Protein AF-A0A392T7V5-F1 (afdb_monomer)

pLDDT: mean 72.45, std 12.94, range [40.5, 95.25]

Solvent-accessible surface area (backbone atoms only — not comparable to full-atom values): 3714 Å² total; per-residue (Å²): 141,86,92,72,80,80,85,62,70,58,45,81,53,99,72,27,33,42,36,92,91,43,79,42,76,32,67,73,61,54,47,55,62,73,68,52,70,87,67,90,45,75,67,49,47,52,52,50,50,51,54,55,56,65,66,72,110

InterPro domains:
  IPR043128 Reverse transcriptase/Diguanylate cyclase domain [G3DSA:3.30.70.270] (28-57)
  IPR043502 DNA/RNA polymerase superfamily [SSF56672] (2-57)

Foldseek 3Di:
DDDDPDPDQWDQDPQWTQHPVGTHRRVVLVVCLVPDDDDPDPVVVVVSCVSVVVPPD

Structure (mmCIF, N/CA/C/O backbone):
data_AF-A0A392T7V5-F1
#
_entry.id   AF-A0A392T7V5-F1
#
loop_
_atom_site.group_PDB
_atom_site.id
_atom_site.type_symbol
_atom_site.label_atom_id
_atom_site.label_alt_id
_atom_site.label_comp_id
_atom_site.label_asym_id
_atom_site.label_entity_id
_atom_site.label_seq_id
_atom_site.pdbx_PDB_ins_code
_atom_site.Cartn_x
_atom_site.Cartn_y
_atom_site.Cartn_z
_atom_site.occupancy
_atom_site.B_iso_or_equiv
_atom_site.auth_seq_id
_atom_site.auth_comp_id
_atom_site.auth_asym_id
_atom_site.auth_atom_id
_atom_site.pdbx_PDB_model_num
ATOM 1 N N . MET A 1 1 ? 22.936 19.357 -14.763 1.00 40.50 1 MET A N 1
ATOM 2 C CA . MET A 1 1 ? 22.484 18.768 -16.040 1.00 40.50 1 MET A CA 1
ATOM 3 C C . MET A 1 1 ? 22.732 17.270 -15.997 1.00 40.50 1 MET A C 1
ATOM 5 O O . MET A 1 1 ? 23.877 16.874 -16.105 1.00 40.50 1 MET A O 1
ATOM 9 N N . SER A 1 2 ? 21.699 16.462 -15.767 1.00 49.53 2 SER A N 1
ATOM 10 C CA . SER A 1 2 ? 21.687 15.027 -16.089 1.00 49.53 2 SER A CA 1
ATOM 11 C C . SER A 1 2 ? 20.255 14.536 -15.867 1.00 49.53 2 SER A C 1
ATOM 13 O O . SER A 1 2 ? 19.849 14.330 -14.731 1.00 49.53 2 SER A O 1
ATOM 15 N N . LYS A 1 3 ? 19.437 14.502 -16.924 1.00 54.28 3 LYS A N 1
ATOM 16 C CA . LYS A 1 3 ? 18.025 14.066 -16.859 1.00 54.28 3 LYS A CA 1
ATOM 17 C C . LYS A 1 3 ? 17.753 12.886 -17.798 1.00 54.28 3 LYS A C 1
ATOM 19 O O . LYS A 1 3 ? 16.612 12.658 -18.174 1.00 54.28 3 LYS A O 1
ATOM 24 N N . TYR A 1 4 ? 18.783 12.184 -18.257 1.00 54.16 4 TYR A N 1
ATOM 25 C CA . TYR A 1 4 ? 18.593 11.207 -19.325 1.00 54.16 4 TYR A CA 1
ATOM 26 C C . TYR A 1 4 ? 19.499 9.998 -19.132 1.00 54.16 4 TYR A C 1
ATOM 28 O O . TYR A 1 4 ? 20.540 9.874 -19.768 1.00 54.16 4 TYR A O 1
ATOM 36 N N . GLU A 1 5 ? 19.052 9.086 -18.272 1.00 58.75 5 GLU A N 1
ATOM 37 C CA . GLU A 1 5 ? 19.413 7.670 -18.347 1.00 58.75 5 GLU A CA 1
ATOM 38 C C . GLU A 1 5 ? 18.603 7.044 -19.491 1.00 58.75 5 GLU A C 1
ATOM 40 O O . GLU A 1 5 ? 17.578 6.392 -19.309 1.00 58.75 5 GLU A O 1
ATOM 45 N N . PHE A 1 6 ? 19.024 7.334 -20.721 1.00 54.44 6 PHE A N 1
ATOM 46 C CA . PHE A 1 6 ? 18.565 6.585 -21.885 1.00 54.44 6 PHE A CA 1
ATOM 47 C C . PHE A 1 6 ? 19.103 5.153 -21.747 1.00 54.44 6 PHE A C 1
ATOM 49 O O . PHE A 1 6 ? 20.282 4.995 -21.445 1.00 54.44 6 PHE A O 1
ATOM 56 N N . TRP A 1 7 ? 18.255 4.146 -21.999 1.00 52.81 7 TRP A N 1
ATOM 57 C CA . TRP A 1 7 ? 18.516 2.692 -21.896 1.00 52.81 7 TRP A CA 1
ATOM 58 C C . TRP A 1 7 ? 18.208 1.988 -20.561 1.00 52.81 7 TRP A C 1
ATOM 60 O O . TRP A 1 7 ? 18.621 0.842 -20.373 1.00 52.81 7 TRP A O 1
ATOM 70 N N . MET A 1 8 ? 17.421 2.580 -19.660 1.00 59.22 8 MET A N 1
ATOM 71 C CA . ME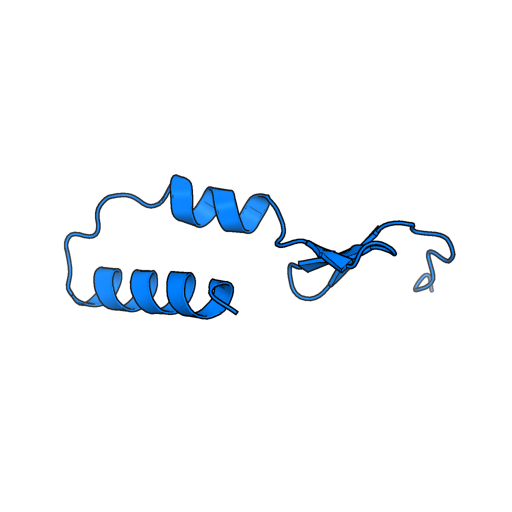T A 1 8 ? 16.849 1.805 -18.552 1.00 59.22 8 MET A CA 1
ATOM 72 C C . MET A 1 8 ? 15.728 0.883 -19.050 1.00 59.22 8 MET A C 1
ATOM 74 O O . MET A 1 8 ? 14.737 1.340 -19.613 1.00 59.22 8 MET A O 1
ATOM 78 N N . LYS A 1 9 ? 15.896 -0.429 -18.835 1.00 66.31 9 LYS A N 1
ATOM 79 C CA . LYS A 1 9 ? 14.859 -1.445 -19.104 1.00 66.31 9 LYS A CA 1
ATOM 80 C C . LYS A 1 9 ? 13.639 -1.287 -18.189 1.00 66.31 9 LYS A C 1
ATOM 82 O O . LYS A 1 9 ? 12.554 -1.739 -18.543 1.00 66.31 9 LYS A O 1
ATOM 87 N N . GLU A 1 10 ? 13.836 -0.645 -17.040 1.00 66.31 10 GLU A N 1
ATOM 88 C CA . GLU A 1 10 ? 12.843 -0.407 -15.999 1.00 66.31 10 GLU A CA 1
ATOM 89 C C . GLU A 1 10 ? 13.066 0.989 -15.412 1.00 66.31 10 GLU A C 1
ATOM 91 O O . GLU A 1 10 ? 14.195 1.339 -15.069 1.00 66.31 10 GLU A O 1
ATOM 96 N N . ILE A 1 11 ? 12.008 1.790 -15.301 1.00 71.12 11 ILE A N 1
ATOM 97 C CA . ILE A 1 11 ? 12.051 3.130 -14.701 1.00 71.12 11 ILE A CA 1
ATOM 98 C C . ILE A 1 11 ? 11.015 3.234 -13.585 1.00 71.12 11 ILE A C 1
ATOM 100 O O . ILE A 1 11 ? 9.861 2.848 -13.760 1.00 71.12 11 ILE A O 1
ATOM 104 N N . SER A 1 12 ? 11.415 3.779 -12.436 1.00 66.88 12 SER A N 1
ATOM 105 C CA . SER A 1 12 ? 10.484 4.036 -11.335 1.00 66.88 12 SER A CA 1
ATOM 106 C C . SER A 1 12 ? 9.829 5.410 -11.516 1.00 66.88 12 SER A C 1
ATOM 108 O O . SER A 1 12 ? 10.508 6.438 -11.533 1.00 66.88 12 SER A O 1
ATOM 110 N N . PHE A 1 13 ? 8.507 5.443 -11.689 1.00 68.56 13 PHE A N 1
ATOM 111 C CA . PHE A 1 13 ? 7.728 6.663 -11.908 1.00 68.56 13 PHE A CA 1
ATOM 112 C C . PHE A 1 13 ? 6.434 6.641 -11.090 1.00 68.56 13 PHE A C 1
ATOM 114 O O . PHE A 1 13 ? 5.648 5.704 -11.182 1.00 68.56 13 PHE A O 1
ATOM 121 N N . LEU A 1 14 ? 6.211 7.674 -10.265 1.00 65.12 14 LEU A N 1
ATOM 122 C CA . LEU A 1 14 ? 5.059 7.781 -9.346 1.00 65.12 14 LEU A CA 1
ATOM 123 C C . LEU A 1 14 ? 4.873 6.542 -8.432 1.00 65.12 14 LEU A C 1
ATOM 125 O O . LEU A 1 14 ? 3.770 6.207 -7.995 1.00 65.12 14 LEU A O 1
ATOM 129 N N . GLY A 1 15 ? 5.979 5.861 -8.115 1.00 64.62 15 GLY A N 1
ATOM 130 C CA . GLY A 1 15 ? 5.999 4.616 -7.346 1.00 64.62 15 GLY A CA 1
ATOM 131 C C . GLY A 1 15 ? 5.445 3.417 -8.120 1.00 64.62 15 GLY A C 1
ATOM 132 O O . GLY A 1 15 ? 4.800 2.547 -7.543 1.00 64.62 15 GLY A O 1
ATOM 133 N N . HIS A 1 16 ? 5.616 3.406 -9.432 1.00 62.25 16 HIS A N 1
ATOM 134 C CA . HIS A 1 16 ? 5.404 2.238 -10.268 1.00 62.25 16 HI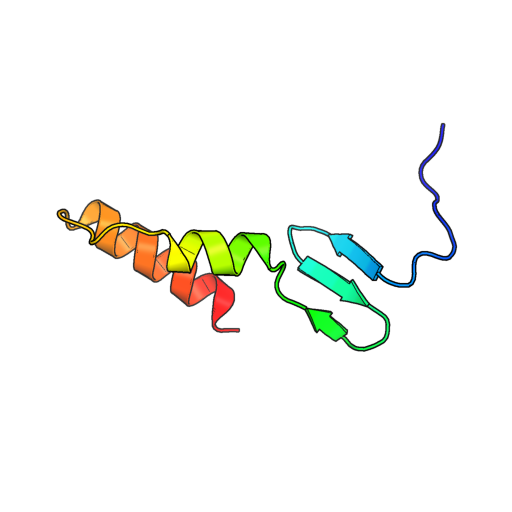S A CA 1
ATOM 135 C C . HIS A 1 16 ? 6.691 1.950 -11.022 1.00 62.25 16 HIS A C 1
ATOM 137 O O . HIS A 1 16 ? 7.351 2.883 -11.479 1.00 62.25 16 HIS A O 1
ATOM 143 N N . VAL A 1 17 ? 7.026 0.674 -11.175 1.00 72.88 17 VAL A N 1
ATOM 144 C CA . VAL A 1 17 ? 8.124 0.259 -12.042 1.00 72.88 17 VAL A CA 1
ATOM 145 C C . VAL A 1 17 ? 7.538 0.042 -13.429 1.00 72.88 17 VAL A C 1
ATOM 147 O O . VAL A 1 17 ? 6.719 -0.849 -13.640 1.00 72.88 17 VAL A O 1
ATOM 150 N N . ILE A 1 18 ? 7.906 0.903 -14.369 1.00 70.56 18 ILE A N 1
ATOM 151 C CA . ILE A 1 18 ? 7.470 0.819 -15.761 1.00 70.56 18 ILE A CA 1
ATOM 152 C C . ILE A 1 18 ? 8.582 0.122 -16.541 1.00 70.56 18 ILE A C 1
ATOM 154 O O . ILE A 1 18 ? 9.691 0.649 -16.641 1.00 70.56 18 ILE A O 1
ATOM 158 N N . SER A 1 19 ? 8.283 -1.052 -17.087 1.00 73.06 19 SER A N 1
ATOM 159 C CA . SER A 1 19 ? 9.180 -1.825 -17.947 1.00 73.06 19 SER A CA 1
ATOM 160 C C . SER A 1 19 ? 8.565 -2.039 -19.331 1.00 73.06 19 SER A C 1
ATOM 162 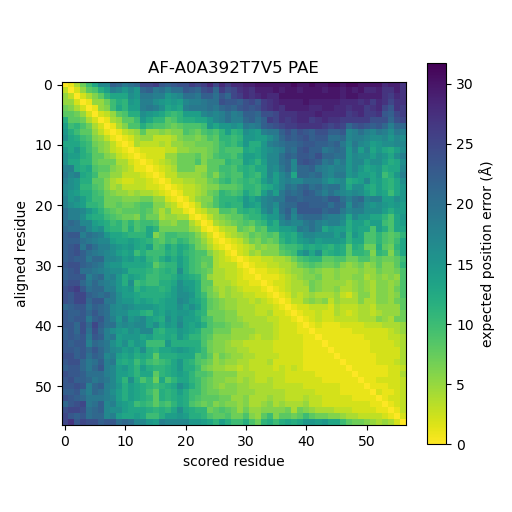O O . S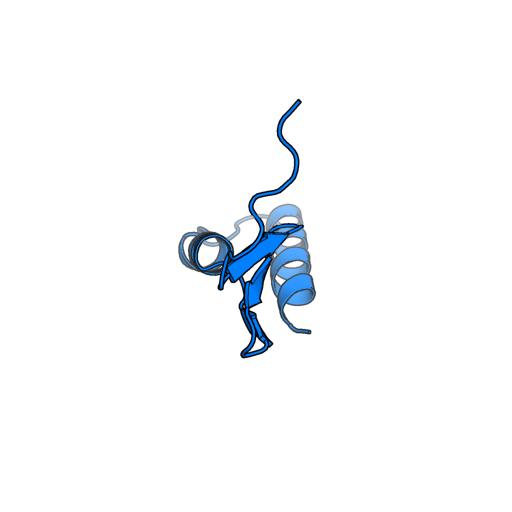ER A 1 19 ? 7.399 -1.714 -19.575 1.00 73.06 19 SER A O 1
ATOM 164 N N . SER A 1 20 ? 9.334 -2.618 -20.256 1.00 67.00 20 SER A N 1
ATOM 165 C CA . SER A 1 20 ? 8.816 -3.044 -21.565 1.00 67.00 20 SER A CA 1
ATOM 166 C C . SER A 1 20 ? 7.727 -4.122 -21.478 1.00 67.00 20 SER A C 1
ATOM 168 O O . SER A 1 20 ? 7.006 -4.324 -22.452 1.00 67.00 20 SER A O 1
ATOM 170 N N . GLU A 1 21 ? 7.611 -4.813 -20.341 1.00 67.25 21 GLU A N 1
ATOM 171 C CA . GLU A 1 21 ? 6.606 -5.857 -20.096 1.00 67.25 21 GLU A CA 1
ATOM 172 C C . GLU A 1 21 ? 5.335 -5.321 -19.415 1.00 67.25 21 GLU A C 1
ATOM 174 O O . GLU A 1 21 ? 4.318 -6.013 -19.387 1.00 67.25 21 GLU A O 1
ATOM 179 N N .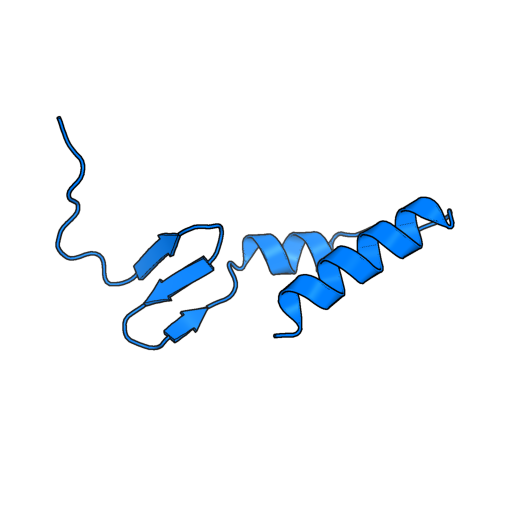 GLY A 1 22 ? 5.351 -4.080 -18.913 1.00 65.00 22 GLY A N 1
ATOM 180 C CA . GLY A 1 22 ? 4.179 -3.424 -18.336 1.00 65.00 22 GLY A CA 1
ATOM 181 C C . GLY A 1 22 ? 4.486 -2.550 -17.122 1.00 65.00 22 GLY A C 1
ATOM 182 O O . GLY A 1 22 ? 5.632 -2.215 -16.827 1.00 65.00 22 GLY A O 1
ATOM 183 N N . ILE A 1 23 ? 3.424 -2.157 -16.416 1.00 63.41 23 ILE A N 1
ATOM 184 C CA . ILE A 1 23 ? 3.509 -1.430 -15.147 1.00 63.41 23 ILE A CA 1
ATOM 185 C C . ILE A 1 23 ? 3.483 -2.468 -14.023 1.00 63.41 23 ILE A C 1
ATOM 187 O O . ILE A 1 23 ? 2.433 -3.035 -13.725 1.00 63.41 23 ILE A O 1
ATOM 191 N N . ALA A 1 24 ? 4.629 -2.716 -13.397 1.00 64.88 24 ALA A N 1
ATOM 192 C CA . ALA A 1 24 ? 4.703 -3.490 -12.170 1.00 64.88 24 ALA A CA 1
ATOM 193 C C . ALA A 1 24 ? 4.457 -2.562 -10.971 1.00 64.88 24 ALA A C 1
ATOM 195 O O . ALA A 1 24 ? 5.015 -1.462 -10.869 1.00 64.88 24 ALA A O 1
ATOM 196 N N . VAL A 1 25 ? 3.590 -2.993 -10.053 1.00 62.00 25 VAL A N 1
ATOM 197 C CA . VAL A 1 25 ? 3.452 -2.332 -8.753 1.00 62.00 25 VAL A CA 1
ATOM 198 C C . VAL A 1 25 ? 4.791 -2.465 -8.041 1.00 62.00 25 VAL A C 1
ATOM 200 O O . VAL A 1 25 ? 5.319 -3.569 -7.929 1.00 62.00 25 VAL A O 1
ATOM 203 N N . ASP A 1 26 ? 5.345 -1.337 -7.599 1.00 66.81 26 ASP A N 1
ATOM 204 C CA . ASP A 1 26 ? 6.602 -1.312 -6.857 1.00 66.81 26 ASP A CA 1
ATOM 205 C C . ASP A 1 26 ? 6.516 -2.294 -5.669 1.00 66.81 26 ASP A C 1
ATOM 207 O O . ASP A 1 26 ? 5.594 -2.163 -4.851 1.00 66.81 26 ASP A O 1
ATOM 211 N N . PRO A 1 27 ? 7.433 -3.274 -5.554 1.00 64.69 27 PRO A N 1
ATOM 212 C CA . PRO A 1 27 ? 7.463 -4.219 -4.440 1.00 64.69 27 PRO A CA 1
ATOM 213 C C . PRO A 1 27 ? 7.405 -3.527 -3.071 1.00 64.69 27 PRO A C 1
ATOM 215 O O . PRO A 1 27 ? 6.732 -4.020 -2.165 1.00 64.69 27 PRO A O 1
ATOM 218 N N . ALA A 1 28 ? 7.995 -2.331 -2.951 1.00 61.47 28 ALA A N 1
ATOM 219 C CA . ALA A 1 28 ? 7.979 -1.538 -1.724 1.00 61.47 28 ALA A CA 1
ATOM 220 C C . ALA A 1 28 ? 6.558 -1.131 -1.282 1.00 61.47 28 ALA A C 1
ATOM 222 O O . ALA A 1 28 ? 6.290 -0.952 -0.093 1.00 61.47 28 ALA A O 1
ATOM 223 N N . LYS A 1 29 ? 5.611 -1.005 -2.221 1.00 63.66 29 LYS A N 1
ATOM 224 C CA . LYS A 1 29 ? 4.210 -0.662 -1.926 1.00 63.66 29 LYS A CA 1
ATOM 225 C C . LYS A 1 29 ? 3.385 -1.874 -1.497 1.00 63.66 29 LYS A C 1
ATOM 227 O O . LYS A 1 29 ? 2.470 -1.718 -0.692 1.00 63.66 29 LYS A O 1
ATOM 232 N N . VAL A 1 30 ? 3.721 -3.069 -1.987 1.00 68.44 30 VAL A N 1
ATOM 233 C CA . VAL A 1 30 ? 3.121 -4.328 -1.510 1.00 68.44 30 VAL A CA 1
ATOM 234 C C . VAL A 1 30 ? 3.574 -4.602 -0.078 1.00 68.44 30 VAL A C 1
ATOM 236 O O . VAL A 1 30 ? 2.768 -4.962 0.777 1.00 68.44 30 VAL A O 1
ATOM 239 N N . GLU A 1 31 ? 4.846 -4.343 0.208 1.00 72.00 31 GLU A N 1
ATOM 240 C CA . GLU A 1 31 ? 5.432 -4.532 1.530 1.00 72.00 31 GLU A CA 1
ATOM 241 C C . GLU A 1 31 ? 4.790 -3.623 2.587 1.00 72.00 31 GLU A C 1
ATOM 243 O O . GLU A 1 31 ? 4.483 -4.085 3.681 1.00 72.00 31 GLU A O 1
ATOM 248 N N . ALA A 1 32 ? 4.454 -2.376 2.241 1.00 69.62 32 ALA A N 1
ATOM 249 C CA . ALA A 1 32 ? 3.725 -1.472 3.136 1.00 69.62 32 ALA A CA 1
ATOM 250 C C . ALA A 1 32 ? 2.319 -1.978 3.516 1.00 69.62 32 ALA A C 1
ATOM 252 O O . ALA A 1 32 ? 1.864 -1.734 4.631 1.00 69.62 32 ALA A O 1
ATOM 253 N N . VAL A 1 33 ? 1.631 -2.686 2.613 1.00 72.88 33 VAL A N 1
ATOM 254 C CA . VAL A 1 33 ? 0.331 -3.318 2.907 1.00 72.88 33 VAL A CA 1
ATOM 255 C C . VAL A 1 33 ? 0.523 -4.586 3.742 1.00 72.88 33 VAL A C 1
ATOM 257 O O . VAL A 1 33 ? -0.255 -4.831 4.660 1.00 72.88 33 VAL A O 1
ATOM 260 N N . LEU A 1 34 ? 1.565 -5.374 3.458 1.00 76.31 34 LEU A N 1
ATOM 261 C CA . LEU A 1 34 ? 1.888 -6.601 4.196 1.00 76.31 34 LEU A CA 1
ATOM 262 C C . LEU A 1 34 ? 2.355 -6.333 5.634 1.00 76.31 34 LEU A C 1
ATOM 264 O O . LEU A 1 34 ? 2.043 -7.113 6.527 1.00 76.31 34 LEU A O 1
ATOM 268 N N . GLN A 1 35 ? 3.090 -5.243 5.855 1.00 81.62 35 GLN A N 1
ATOM 269 C CA . GLN A 1 35 ? 3.590 -4.819 7.169 1.00 81.62 35 GLN A CA 1
ATOM 270 C C . GLN A 1 35 ? 2.585 -3.944 7.934 1.00 81.62 35 GLN A C 1
ATOM 272 O O . GLN A 1 35 ? 2.905 -3.414 8.999 1.00 81.62 35 GLN A O 1
ATOM 277 N N . TRP A 1 36 ? 1.376 -3.748 7.400 1.00 80.75 36 TRP A N 1
ATOM 278 C CA . TRP A 1 36 ? 0.372 -2.921 8.052 1.00 80.75 36 TRP A CA 1
ATOM 279 C C . TRP A 1 36 ? -0.194 -3.648 9.280 1.00 80.75 36 TRP A C 1
ATOM 281 O O . TRP A 1 36 ? -0.839 -4.690 9.161 1.00 80.75 36 TRP A O 1
ATOM 291 N N . ASN A 1 37 ? 0.033 -3.088 10.470 1.00 84.12 37 ASN A N 1
ATOM 292 C CA . ASN A 1 37 ? -0.519 -3.621 11.717 1.00 84.12 37 ASN A CA 1
ATOM 293 C C . ASN A 1 37 ? -2.052 -3.579 11.712 1.00 84.12 37 ASN A C 1
ATOM 295 O O . ASN A 1 37 ? -2.651 -2.703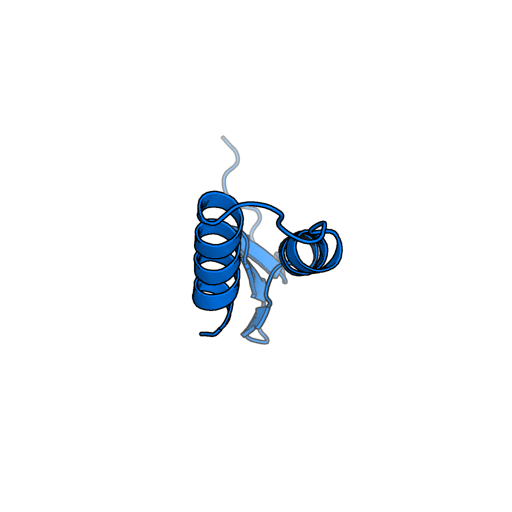 11.092 1.00 84.12 37 ASN A O 1
ATOM 299 N N . THR A 1 38 ? -2.697 -4.495 12.440 1.00 87.31 38 THR A N 1
ATOM 300 C CA . THR A 1 38 ? -4.167 -4.536 12.523 1.00 87.31 38 THR A CA 1
ATOM 301 C C . THR A 1 38 ? -4.704 -3.170 12.972 1.00 87.31 38 THR A C 1
ATOM 303 O O . THR A 1 38 ? -4.342 -2.726 14.059 1.00 87.31 38 THR A O 1
ATOM 306 N N . PRO A 1 39 ? -5.527 -2.481 12.157 1.00 87.94 39 PRO A N 1
ATOM 307 C CA . PRO A 1 39 ? -6.025 -1.157 12.505 1.00 87.94 39 PRO A CA 1
ATOM 308 C C . PRO A 1 39 ? -7.008 -1.240 13.679 1.00 87.94 39 PRO A C 1
ATOM 310 O O . PRO A 1 39 ? -7.896 -2.094 13.692 1.00 87.94 39 PRO A O 1
ATOM 313 N N . GLU A 1 40 ? -6.876 -0.326 14.640 1.00 93.94 40 GLU A N 1
ATOM 314 C CA . GLU A 1 40 ? -7.665 -0.308 15.883 1.00 93.94 40 GLU A CA 1
ATOM 315 C C . GLU A 1 40 ? -8.715 0.814 15.889 1.00 93.94 40 GLU A C 1
ATOM 317 O O . GLU A 1 40 ? -9.608 0.850 16.737 1.00 93.94 40 GLU A O 1
ATOM 322 N N . SER A 1 41 ? -8.652 1.722 14.911 1.00 95.25 41 SER A N 1
ATOM 323 C CA . SER A 1 41 ? -9.568 2.854 14.788 1.00 95.25 41 SER A CA 1
ATOM 324 C C . SER A 1 41 ? -10.264 2.937 13.427 1.00 95.25 41 SER A C 1
ATOM 326 O O . SER A 1 41 ? -9.764 2.512 12.384 1.00 95.25 41 SER A O 1
ATOM 328 N N . VAL A 1 42 ? -11.430 3.589 13.410 1.00 93.44 42 VAL A N 1
ATOM 329 C CA . VAL A 1 42 ? -12.191 3.852 12.174 1.00 93.44 42 VAL A CA 1
ATOM 330 C C . VAL A 1 42 ? -11.386 4.694 11.174 1.00 93.44 42 VAL A C 1
ATOM 332 O O . VAL A 1 42 ? -11.541 4.526 9.964 1.00 93.44 42 VAL A O 1
ATOM 335 N N . ALA A 1 43 ? -10.529 5.596 11.661 1.00 93.50 43 ALA A N 1
ATOM 336 C CA . ALA A 1 43 ? -9.667 6.412 10.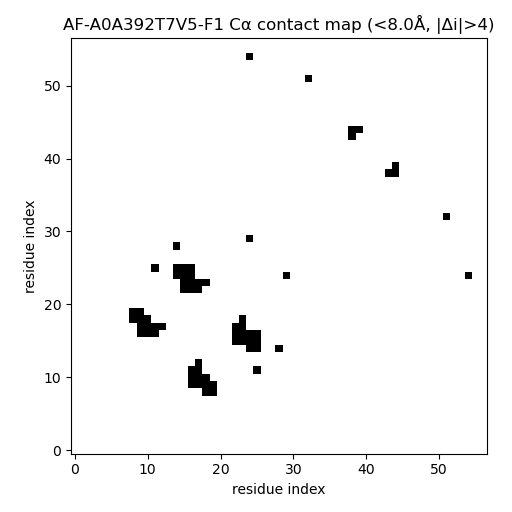811 1.00 93.50 43 ALA A CA 1
ATOM 337 C C . ALA A 1 43 ? -8.616 5.552 10.088 1.00 93.50 43 ALA A C 1
ATOM 339 O O . ALA A 1 43 ? -8.460 5.670 8.874 1.00 93.50 43 ALA A O 1
ATOM 340 N N . GLU A 1 44 ? -7.963 4.637 10.804 1.00 89.62 44 GLU A N 1
ATOM 341 C CA . GLU A 1 44 ? -6.969 3.722 10.231 1.00 89.62 44 GLU A CA 1
ATOM 342 C C . GLU A 1 44 ? -7.596 2.748 9.231 1.00 89.62 44 GLU A C 1
ATOM 344 O O . GLU A 1 44 ? -7.034 2.538 8.158 1.00 89.62 44 GLU A O 1
ATOM 349 N N . ILE A 1 45 ? -8.794 2.226 9.523 1.00 91.19 45 ILE A N 1
ATOM 350 C CA . ILE A 1 45 ? -9.539 1.362 8.591 1.00 91.19 45 ILE A CA 1
ATOM 351 C C . ILE A 1 45 ? -9.815 2.099 7.273 1.00 91.19 45 ILE A C 1
ATOM 353 O O . ILE A 1 45 ? -9.622 1.540 6.193 1.00 91.19 45 ILE A O 1
ATOM 357 N N . ARG A 1 46 ? -10.244 3.367 7.332 1.00 93.62 46 ARG A N 1
ATOM 358 C CA . ARG A 1 46 ? -10.495 4.174 6.125 1.00 93.62 46 ARG A CA 1
ATOM 359 C C . ARG A 1 46 ? -9.214 4.427 5.330 1.00 93.62 46 ARG A C 1
ATOM 361 O O . ARG A 1 46 ? -9.247 4.306 4.106 1.00 93.62 46 ARG A O 1
ATOM 368 N N . SER A 1 47 ? -8.105 4.731 6.003 1.00 89.19 47 SER A N 1
ATOM 369 C CA . SER A 1 47 ? -6.795 4.900 5.361 1.00 89.19 47 SER A CA 1
ATOM 370 C C . SER A 1 47 ? -6.325 3.617 4.673 1.00 89.19 47 SER A C 1
ATOM 372 O O . SER A 1 47 ? -5.923 3.662 3.511 1.00 89.19 47 SER A O 1
ATOM 374 N N . PHE A 1 48 ? -6.457 2.468 5.344 1.00 86.88 48 PHE A N 1
ATOM 375 C CA . PHE A 1 48 ? -6.122 1.161 4.778 1.00 86.88 48 PHE A CA 1
ATOM 376 C C . PHE A 1 48 ? -6.953 0.853 3.527 1.00 86.88 48 PHE A C 1
ATOM 378 O O . PHE A 1 48 ? -6.404 0.508 2.482 1.00 86.88 48 PHE A O 1
ATOM 385 N N . LEU A 1 49 ? -8.276 1.035 3.595 1.00 88.00 49 LEU A N 1
ATOM 386 C CA . LEU A 1 49 ? -9.165 0.802 2.452 1.00 88.00 49 LEU A CA 1
ATOM 387 C C . LEU A 1 49 ? -8.862 1.739 1.276 1.00 88.00 49 LEU A C 1
ATOM 389 O O . LEU A 1 49 ? -8.958 1.316 0.124 1.00 88.00 49 LEU A O 1
ATOM 393 N N . GLY A 1 50 ? -8.480 2.989 1.549 1.00 87.38 50 GLY A N 1
ATOM 394 C CA . GLY A 1 50 ? -8.039 3.932 0.520 1.00 87.38 50 GLY A CA 1
ATOM 395 C C . GLY A 1 50 ? -6.776 3.455 -0.196 1.00 87.38 50 GLY A C 1
ATOM 396 O O . GLY A 1 50 ? -6.735 3.436 -1.426 1.00 87.38 50 GLY A O 1
ATOM 397 N N . LEU A 1 51 ? -5.781 3.000 0.570 1.00 82.38 51 LEU A N 1
ATOM 398 C CA . LEU A 1 51 ? -4.533 2.453 0.039 1.00 82.38 51 LEU A CA 1
ATOM 399 C C . LEU A 1 51 ? -4.780 1.177 -0.781 1.00 82.38 51 LEU A C 1
ATOM 401 O O . LEU A 1 51 ? -4.363 1.088 -1.933 1.00 82.38 51 LEU A O 1
ATOM 405 N N . ALA A 1 52 ? -5.518 0.215 -0.222 1.00 82.81 52 ALA A N 1
ATOM 406 C CA . ALA A 1 52 ? -5.863 -1.032 -0.901 1.00 82.81 52 ALA A CA 1
ATOM 407 C C . ALA A 1 52 ? -6.689 -0.784 -2.176 1.00 82.81 52 ALA A C 1
ATOM 409 O O . ALA A 1 52 ? -6.482 -1.437 -3.197 1.00 82.81 52 ALA A O 1
ATOM 410 N N . GLY A 1 53 ? -7.608 0.186 -2.141 1.00 83.88 53 GLY A N 1
ATOM 411 C CA . GLY A 1 53 ? -8.421 0.581 -3.289 1.00 83.88 53 GLY A CA 1
ATOM 412 C C . GLY A 1 53 ? -7.618 1.237 -4.413 1.00 83.88 53 GLY A C 1
ATOM 413 O O . GLY A 1 53 ? -7.907 0.980 -5.582 1.00 83.88 53 GLY A O 1
ATOM 414 N N . TYR A 1 54 ? -6.604 2.041 -4.076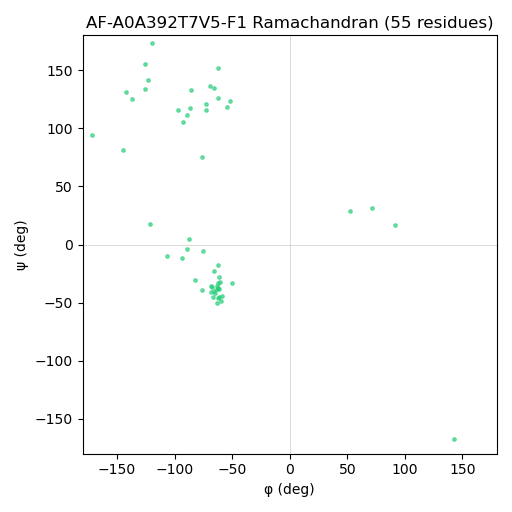 1.00 78.94 54 TYR A N 1
ATOM 415 C CA . TYR A 1 54 ? -5.709 2.682 -5.045 1.00 78.94 54 TYR A CA 1
ATOM 416 C C . TYR A 1 54 ? -4.912 1.658 -5.867 1.00 78.94 54 TYR A C 1
ATOM 418 O O . TYR A 1 54 ? -4.762 1.840 -7.071 1.00 78.94 54 TYR A O 1
ATOM 426 N N . TYR A 1 55 ? -4.480 0.553 -5.251 1.00 72.62 55 TYR A N 1
ATOM 427 C CA . TYR A 1 55 ? -3.716 -0.509 -5.924 1.00 72.62 55 TYR A CA 1
ATOM 428 C C . TYR A 1 55 ? -4.566 -1.612 -6.565 1.00 72.62 55 TYR A C 1
ATOM 430 O O . TYR A 1 55 ? -4.022 -2.509 -7.200 1.00 72.62 55 TYR A O 1
ATOM 438 N N . ARG A 1 56 ? -5.896 -1.580 -6.413 1.00 69.19 56 ARG A N 1
ATOM 439 C CA . ARG A 1 56 ? -6.798 -2.597 -6.986 1.00 69.19 56 ARG A CA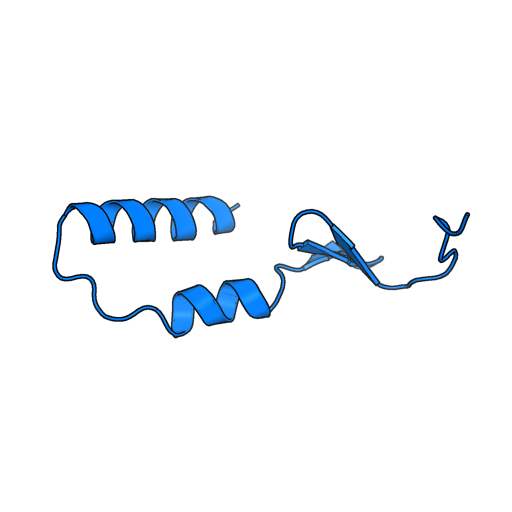 1
ATOM 440 C C . ARG A 1 56 ? -7.007 -2.452 -8.503 1.00 69.19 56 ARG A C 1
ATOM 442 O O . ARG A 1 56 ? -7.751 -3.249 -9.071 1.00 69.19 56 ARG A O 1
ATOM 449 N N . ARG A 1 57 ? -6.479 -1.404 -9.137 1.00 59.31 57 ARG A N 1
ATOM 450 C CA . ARG A 1 57 ? -6.693 -1.098 -10.559 1.00 59.31 57 ARG A CA 1
ATOM 451 C C . ARG A 1 57 ? -5.407 -1.188 -11.352 1.00 59.31 57 ARG A C 1
ATOM 453 O O . ARG A 1 57 ? -4.366 -0.779 -10.801 1.00 59.31 57 ARG A O 1
#

Organism: NCBI:txid97028

Radius of gyration: 15.45 Å; Cα contacts (8 Å, |Δi|>4): 33; chains: 1; bounding box: 35×25×38 Å

Secondary structure (DSSP, 8-state):
-----TT-SEEEETTEEEETTEEEEPHHHHHHHHT-PPP-SHHHHHHHHHHHHHTT-

Sequence (57 aa):
MSKYEFWMKEISFLGHVISSEGIAVDPAKVEAVLQWNTPESVAEIRSFLGLAGYYRR

Mean predicted aligned error: 11.51 Å

Nearest PDB structures (foldseek):
  7o24-assembly1_A  TM=9.308E-01  e=1.174E-02  White-tufted-ear marmoset simian foamy virus
  4ol8-assembly1_A  TM=8.853E-01  e=1.347E-02  Saccharomyces cerevisiae
  4mh8-assembly1_A  TM=8.661E-01  e=1.257E-02  Moloney murine leukemia virus isolate Shinnick
  8wut-assembly1_E  TM=9.023E-01  e=2.868E-02  Moloney murine leukemia virus
  7o0h-assembly1_A  TM=9.277E-01  e=3.072E-02  White-tufted-ear marmoset simian foamy virus